Protein AF-K1TJY2-F1 (afdb_monomer)

Structure (mmCIF, N/CA/C/O backbone):
data_AF-K1TJY2-F1
#
_entry.id   AF-K1TJY2-F1
#
loop_
_atom_site.group_PDB
_atom_site.id
_atom_site.type_symbol
_atom_site.label_atom_id
_atom_site.label_alt_id
_atom_site.label_comp_id
_atom_site.label_asym_id
_atom_site.label_entity_id
_atom_site.label_seq_id
_atom_site.pdbx_PDB_ins_code
_atom_site.Cartn_x
_atom_site.Cartn_y
_atom_site.Cartn_z
_atom_site.occupancy
_atom_site.B_iso_or_equiv
_atom_site.auth_seq_id
_atom_site.auth_comp_id
_atom_site.auth_asym_id
_atom_site.auth_atom_id
_atom_site.pdbx_PDB_model_num
ATOM 1 N N . MET A 1 1 ? -16.588 10.273 -4.106 1.00 46.12 1 MET A N 1
ATOM 2 C CA . MET A 1 1 ? -17.445 9.317 -3.375 1.00 46.12 1 MET A CA 1
ATOM 3 C C . MET A 1 1 ? -17.605 9.684 -1.907 1.00 46.12 1 MET A C 1
ATOM 5 O O . MET A 1 1 ? -18.588 10.340 -1.618 1.00 46.12 1 MET A O 1
ATOM 9 N N . VAL A 1 2 ? -16.633 9.462 -1.010 1.00 46.34 2 VAL A N 1
ATOM 10 C CA . VAL A 1 2 ? -16.813 9.594 0.464 1.00 46.34 2 VAL A CA 1
ATOM 11 C C . VAL A 1 2 ? -17.496 10.886 0.957 1.00 46.34 2 VAL A C 1
ATOM 13 O O . VAL A 1 2 ? -18.387 10.832 1.800 1.00 46.34 2 VAL A O 1
ATOM 16 N N . ILE A 1 3 ? -17.117 12.062 0.442 1.00 52.44 3 ILE A N 1
ATOM 17 C CA . ILE A 1 3 ? -17.729 13.344 0.857 1.00 52.44 3 ILE A CA 1
ATOM 18 C C . ILE A 1 3 ? -19.176 13.467 0.353 1.00 52.44 3 ILE A C 1
ATOM 20 O O . ILE A 1 3 ? -20.025 14.042 1.029 1.00 52.44 3 ILE A O 1
ATOM 24 N N . GLN A 1 4 ? -19.452 12.926 -0.831 1.00 52.22 4 GLN A N 1
ATOM 25 C CA . GLN A 1 4 ? -20.763 12.963 -1.472 1.00 52.22 4 GLN A CA 1
ATOM 26 C C . GLN A 1 4 ? -21.716 11.965 -0.801 1.00 52.22 4 GLN A C 1
ATOM 28 O O . GLN A 1 4 ? -22.834 12.340 -0.462 1.00 52.22 4 GLN A O 1
ATOM 33 N N . ASP A 1 5 ? -21.221 10.771 -0.466 1.00 51.69 5 ASP A N 1
ATOM 34 C CA . ASP A 1 5 ? -21.964 9.746 0.277 1.00 51.69 5 ASP A CA 1
ATOM 35 C C . ASP A 1 5 ? -22.272 10.199 1.714 1.00 51.69 5 ASP A C 1
ATOM 37 O O . ASP A 1 5 ? -23.380 10.016 2.210 1.00 51.69 5 ASP A O 1
ATOM 41 N N . THR A 1 6 ? -21.333 10.892 2.374 1.00 52.03 6 THR A N 1
ATOM 42 C CA . THR A 1 6 ? -21.546 11.445 3.728 1.00 52.03 6 THR A CA 1
ATOM 43 C C . THR A 1 6 ? -22.517 12.636 3.726 1.00 52.03 6 THR A C 1
ATOM 45 O O . THR A 1 6 ? -23.253 12.827 4.696 1.00 52.03 6 THR A O 1
ATOM 48 N N . LYS A 1 7 ? -22.553 13.426 2.640 1.00 50.62 7 LYS A N 1
ATOM 49 C CA . LYS A 1 7 ? -23.551 14.492 2.434 1.00 50.62 7 LYS A CA 1
ATOM 50 C C . LYS A 1 7 ? -24.953 13.927 2.191 1.00 50.62 7 LYS A C 1
ATOM 52 O O . LYS A 1 7 ? -25.911 14.486 2.711 1.00 50.62 7 LYS A O 1
ATOM 57 N N . LEU A 1 8 ? -25.065 12.835 1.434 1.00 48.59 8 LEU A N 1
ATOM 58 C CA . LEU A 1 8 ? -26.337 12.161 1.149 1.00 48.59 8 LEU A CA 1
ATOM 59 C C . LEU A 1 8 ? -26.901 11.429 2.379 1.00 48.59 8 LEU A C 1
ATOM 61 O O . LEU A 1 8 ? -28.113 11.384 2.555 1.00 48.59 8 LEU A O 1
ATOM 65 N N . ALA A 1 9 ? -26.038 10.926 3.267 1.00 52.72 9 ALA A N 1
ATOM 66 C CA . ALA A 1 9 ? -26.426 10.195 4.476 1.00 52.72 9 ALA A CA 1
ATOM 67 C C . ALA A 1 9 ? -26.770 11.078 5.702 1.00 52.72 9 ALA A C 1
ATOM 69 O O . ALA A 1 9 ? -26.863 10.563 6.814 1.00 52.72 9 ALA A O 1
ATOM 70 N N . GLY A 1 10 ? -26.922 12.402 5.547 1.00 49.41 10 GLY A N 1
ATOM 71 C CA . GLY A 1 10 ? -27.258 13.299 6.667 1.00 49.41 10 GLY A CA 1
ATOM 72 C C . GLY A 1 10 ? -26.155 13.423 7.731 1.00 49.41 10 GLY A C 1
ATOM 73 O O . GLY A 1 10 ? -26.439 13.670 8.903 1.00 49.41 10 GLY A O 1
ATOM 74 N N . GLY A 1 11 ? -24.888 13.221 7.351 1.00 49.91 11 GLY A N 1
ATOM 75 C CA . GLY A 1 11 ? -23.760 13.218 8.279 1.00 49.91 11 GLY A CA 1
ATOM 76 C C . GLY A 1 11 ? -23.557 14.559 8.993 1.00 49.91 11 GLY A C 1
ATOM 77 O O . GLY A 1 11 ? -23.522 15.615 8.362 1.00 49.91 11 GLY A O 1
ATOM 78 N N . ASN A 1 12 ? -23.364 14.497 10.317 1.00 55.78 12 ASN A N 1
ATOM 79 C CA . ASN A 1 12 ? -23.078 15.633 11.198 1.00 55.78 12 ASN A CA 1
ATOM 80 C C . 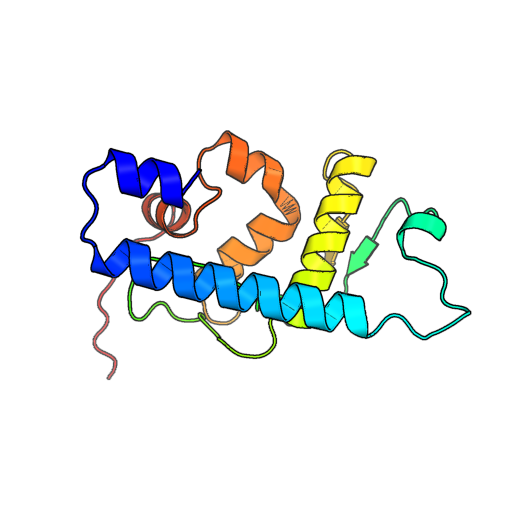ASN A 1 12 ? -22.066 16.613 10.567 1.00 55.78 12 ASN A C 1
ATOM 82 O O . ASN A 1 12 ? -20.976 16.211 10.147 1.00 55.78 12 ASN A O 1
ATOM 86 N N . SER A 1 13 ? -22.397 17.909 10.546 1.00 53.41 13 SER A N 1
ATOM 87 C CA . SER A 1 13 ? -21.614 18.984 9.899 1.00 53.41 13 SER A CA 1
ATOM 88 C C . SER A 1 13 ? -20.130 19.018 10.309 1.00 53.41 13 SER A C 1
ATOM 90 O O . SER A 1 13 ? -19.261 19.438 9.539 1.00 53.41 13 SER A O 1
ATOM 92 N N . PHE A 1 14 ? -19.824 18.515 11.506 1.00 53.19 14 PHE A N 1
ATOM 93 C CA . PHE A 1 14 ? -18.480 18.381 12.059 1.00 53.19 14 PHE A CA 1
ATOM 94 C C . PHE A 1 14 ? -17.591 17.376 11.298 1.00 53.19 14 PHE A C 1
ATOM 96 O O . PHE A 1 14 ? -16.404 17.630 11.072 1.00 53.19 14 PHE A O 1
ATOM 103 N N . THR A 1 15 ? -18.164 16.258 10.846 1.00 64.62 15 THR A N 1
ATOM 104 C CA . THR A 1 15 ? -17.448 15.216 10.093 1.00 64.62 15 THR A CA 1
ATOM 105 C C . THR A 1 15 ? -17.102 15.705 8.688 1.00 64.62 15 THR A C 1
ATOM 107 O O . THR A 1 15 ? -16.000 15.463 8.198 1.00 64.62 15 THR A O 1
ATOM 110 N N . ILE A 1 16 ? -18.000 16.483 8.073 1.00 68.62 16 ILE A N 1
ATOM 111 C CA . ILE A 1 16 ? -17.781 17.092 6.754 1.00 68.62 16 ILE A CA 1
ATOM 112 C C . ILE A 1 16 ? -16.656 18.133 6.826 1.00 68.62 16 ILE A C 1
ATOM 114 O O . ILE A 1 16 ? -15.727 18.074 6.023 1.00 68.62 16 ILE A O 1
ATOM 118 N N . LYS A 1 17 ? -16.666 19.020 7.832 1.00 70.75 17 LYS A N 1
ATOM 119 C CA . LYS A 1 17 ? -15.584 20.002 8.038 1.00 70.75 17 LYS A CA 1
ATOM 120 C C . LYS A 1 17 ? -14.217 19.345 8.244 1.00 70.75 17 LYS A C 1
ATOM 122 O O . LYS A 1 17 ? -13.220 19.830 7.710 1.00 70.75 17 LYS A O 1
ATOM 127 N N . SER A 1 18 ? -14.156 18.248 9.000 1.00 66.50 18 SER A N 1
ATOM 128 C CA . SER A 1 18 ? -12.904 17.507 9.209 1.00 66.50 18 SER A CA 1
ATOM 129 C C . SER A 1 18 ? -12.391 16.872 7.913 1.00 66.50 18 SER A C 1
ATOM 131 O O . SER A 1 18 ? -11.210 17.004 7.599 1.00 66.50 18 SER A O 1
ATOM 133 N N . LEU A 1 19 ? -13.273 16.259 7.116 1.00 69.44 19 LEU A N 1
ATOM 134 C CA . LEU A 1 19 ? -12.916 15.698 5.808 1.00 69.44 19 LEU A CA 1
ATOM 135 C C . LEU A 1 19 ? -12.445 16.775 4.822 1.00 69.44 19 LEU A C 1
ATOM 137 O O . LEU A 1 19 ? -11.451 16.577 4.126 1.00 69.44 19 LEU A O 1
ATOM 141 N N . GLU A 1 20 ? -13.110 17.931 4.785 1.00 75.56 20 GLU A N 1
ATOM 142 C CA . GLU A 1 20 ? -12.698 19.065 3.950 1.00 75.56 20 GLU A CA 1
ATOM 143 C C . GLU A 1 20 ? -11.336 19.628 4.369 1.00 75.56 20 GLU A C 1
ATOM 145 O O . GLU A 1 20 ? -10.519 19.971 3.511 1.00 75.56 20 GLU A O 1
ATOM 150 N N . ARG A 1 21 ? -11.048 19.682 5.676 1.00 78.19 21 ARG A N 1
ATOM 151 C CA . ARG A 1 21 ? -9.728 20.076 6.186 1.00 78.19 21 ARG A CA 1
ATOM 152 C C . ARG A 1 21 ? -8.645 19.094 5.743 1.00 78.19 21 ARG A C 1
ATOM 154 O O . ARG A 1 21 ? -7.593 19.533 5.281 1.00 78.19 21 ARG A O 1
ATOM 161 N N . THR A 1 22 ? -8.907 17.790 5.833 1.00 69.12 22 THR A N 1
ATOM 162 C CA . THR A 1 22 ? -7.985 16.752 5.350 1.00 69.12 22 THR A CA 1
ATOM 163 C C . THR A 1 22 ? -7.766 16.868 3.844 1.00 69.12 22 THR A C 1
ATOM 165 O O . THR A 1 22 ? -6.620 16.861 3.402 1.00 69.12 22 THR A O 1
ATOM 168 N N . LYS A 1 23 ? -8.835 17.071 3.060 1.00 75.69 23 LYS A N 1
ATOM 169 C CA . LYS A 1 23 ? -8.749 17.299 1.610 1.00 75.69 23 LYS A CA 1
ATOM 170 C C . LYS A 1 23 ? -7.844 18.491 1.284 1.00 75.69 23 LYS A C 1
ATOM 172 O O . LYS A 1 23 ? -6.896 18.330 0.525 1.00 75.69 23 LYS A O 1
ATOM 177 N N . LYS A 1 24 ? -8.070 19.651 1.913 1.00 80.19 24 LYS A N 1
ATOM 178 C CA . LYS A 1 24 ? -7.223 20.843 1.720 1.00 80.19 24 LYS A CA 1
ATOM 179 C C . LYS A 1 24 ? -5.763 20.596 2.111 1.00 80.19 24 LYS A C 1
ATOM 181 O O . LYS A 1 24 ? -4.860 21.088 1.443 1.00 80.19 24 LYS A O 1
ATOM 186 N N . GLY A 1 25 ? -5.518 19.831 3.176 1.00 78.44 25 GLY A N 1
ATOM 187 C CA . GLY A 1 25 ? -4.165 19.442 3.583 1.00 78.44 25 GLY A CA 1
ATOM 188 C C . GLY A 1 25 ? -3.461 18.556 2.550 1.00 78.44 25 GLY A C 1
ATOM 189 O O . GLY A 1 25 ? -2.281 18.764 2.266 1.00 78.44 25 GLY A O 1
ATOM 190 N N . LEU A 1 26 ? -4.187 17.605 1.955 1.00 73.81 26 LEU A N 1
ATOM 191 C CA . LEU A 1 26 ? -3.684 16.750 0.877 1.00 73.81 26 LEU A CA 1
ATOM 192 C C . LEU A 1 26 ? -3.406 17.555 -0.400 1.00 73.81 26 LEU A C 1
ATOM 194 O O . LEU A 1 26 ? -2.339 17.402 -0.984 1.00 73.81 26 LEU A O 1
ATOM 198 N N . GLU A 1 27 ? -4.303 18.467 -0.783 1.00 78.06 27 GLU A N 1
ATOM 199 C CA . GLU A 1 27 ? -4.111 19.372 -1.927 1.00 78.06 27 GLU A CA 1
ATOM 200 C C . GLU A 1 27 ? -2.893 20.289 -1.736 1.00 78.06 27 GLU A C 1
ATOM 202 O O . GLU A 1 27 ? -2.095 20.472 -2.654 1.00 78.06 27 GLU A O 1
ATOM 207 N N . ALA A 1 28 ? -2.696 20.830 -0.530 1.00 81.44 28 ALA A N 1
ATOM 208 C CA . ALA A 1 28 ? -1.526 21.647 -0.217 1.00 81.44 28 ALA A CA 1
ATOM 209 C C . ALA A 1 28 ? -0.217 20.842 -0.295 1.00 81.44 28 ALA A C 1
ATOM 211 O O . ALA A 1 28 ? 0.784 21.342 -0.813 1.00 81.44 28 ALA A O 1
ATOM 212 N N . ARG A 1 29 ? -0.220 19.586 0.180 1.00 74.62 29 ARG A N 1
ATOM 213 C CA . ARG A 1 29 ? 0.920 18.669 0.019 1.00 74.62 29 ARG A CA 1
ATOM 214 C C . ARG A 1 29 ? 1.198 18.379 -1.453 1.00 74.62 29 ARG A C 1
ATOM 216 O O . ARG A 1 29 ? 2.351 18.489 -1.860 1.00 74.62 29 ARG A O 1
ATOM 223 N N . LEU A 1 30 ? 0.164 18.082 -2.240 1.00 74.56 30 LEU A N 1
ATOM 224 C CA . LEU A 1 30 ? 0.280 17.841 -3.680 1.00 74.56 30 LEU A CA 1
ATOM 225 C C . LEU A 1 30 ? 0.915 19.040 -4.393 1.00 74.56 30 LEU A C 1
ATOM 227 O O . LEU A 1 30 ? 1.887 18.881 -5.124 1.00 74.56 30 LEU A O 1
ATOM 231 N N . LYS A 1 31 ? 0.438 20.254 -4.101 1.00 78.12 31 LYS A N 1
ATOM 232 C CA . LYS A 1 31 ? 0.982 21.485 -4.684 1.00 78.12 31 LYS A CA 1
ATOM 233 C C . LYS A 1 31 ? 2.451 21.713 -4.308 1.00 78.12 31 LYS A C 1
ATOM 235 O O . LYS A 1 31 ? 3.223 22.194 -5.128 1.00 78.12 31 LYS A O 1
ATOM 240 N N . LYS A 1 32 ? 2.858 21.359 -3.084 1.00 78.25 32 LYS A N 1
ATOM 241 C CA . LYS A 1 32 ? 4.260 21.449 -2.635 1.00 78.25 32 LYS A CA 1
ATOM 242 C C . LYS A 1 32 ? 5.166 20.439 -3.352 1.00 78.25 32 LYS A C 1
ATOM 244 O O . LYS A 1 32 ? 6.288 20.782 -3.712 1.00 78.25 32 LYS A O 1
ATOM 249 N N . LEU A 1 33 ? 4.674 19.218 -3.562 1.00 68.56 33 LEU A N 1
ATOM 250 C CA . LEU A 1 33 ? 5.355 18.181 -4.344 1.00 68.56 33 LEU A CA 1
ATOM 251 C C . LEU A 1 33 ? 5.557 18.639 -5.796 1.00 68.56 33 LEU A C 1
ATOM 253 O O . LEU A 1 33 ? 6.686 18.629 -6.271 1.00 68.56 33 LEU A O 1
ATOM 257 N N . GLN A 1 34 ? 4.504 19.152 -6.440 1.00 68.69 34 GLN A N 1
ATOM 258 C CA . GLN A 1 34 ? 4.562 19.704 -7.803 1.00 68.69 34 GLN A CA 1
ATOM 259 C C . GLN A 1 34 ? 5.446 20.953 -7.926 1.00 68.69 34 GLN A C 1
ATOM 261 O O . GLN A 1 34 ? 6.022 21.204 -8.972 1.00 68.69 34 GLN A O 1
ATOM 266 N N . ALA A 1 35 ? 5.567 21.765 -6.875 1.00 67.50 35 ALA A N 1
ATOM 267 C CA . ALA A 1 35 ? 6.414 22.959 -6.904 1.00 67.50 35 ALA A CA 1
ATOM 268 C C . ALA A 1 35 ? 7.916 22.646 -6.766 1.00 67.50 35 ALA A C 1
ATOM 270 O O . ALA A 1 35 ? 8.740 23.535 -6.963 1.00 67.50 35 ALA A O 1
ATOM 271 N N . SER A 1 36 ? 8.281 21.410 -6.410 1.00 61.59 36 SER A N 1
ATOM 272 C CA . SER A 1 36 ? 9.680 20.993 -6.219 1.00 61.59 36 SER A CA 1
ATOM 273 C C . SER A 1 36 ? 10.357 20.544 -7.528 1.00 61.59 36 SER A C 1
ATOM 275 O O . SER A 1 36 ? 11.476 20.036 -7.499 1.00 61.59 36 SER A O 1
ATOM 277 N N . ASP A 1 37 ? 9.691 20.755 -8.667 1.00 55.09 37 ASP A N 1
ATOM 278 C CA . ASP A 1 37 ? 10.003 20.229 -10.004 1.00 55.09 37 ASP A CA 1
ATOM 279 C C . ASP A 1 37 ? 11.107 21.019 -10.740 1.00 55.09 37 ASP A C 1
ATOM 281 O O . ASP A 1 37 ? 10.990 21.391 -11.904 1.00 55.09 37 ASP A O 1
ATOM 285 N N . ARG A 1 38 ? 12.212 21.317 -10.047 1.00 53.19 38 ARG A N 1
ATOM 286 C CA . ARG A 1 38 ? 13.457 21.784 -10.681 1.00 53.19 38 ARG A CA 1
ATOM 287 C C . ARG A 1 38 ? 14.590 20.813 -10.382 1.00 53.19 38 ARG A C 1
ATOM 289 O O . ARG A 1 38 ? 15.413 21.058 -9.500 1.00 53.19 38 ARG A O 1
ATOM 296 N N . LYS A 1 39 ? 14.626 19.707 -11.125 1.00 58.59 39 LYS A N 1
ATOM 297 C CA . LYS A 1 39 ? 15.836 18.907 -11.353 1.00 58.59 39 LYS A CA 1
ATOM 298 C C . LYS A 1 39 ? 15.841 18.477 -12.819 1.00 58.59 39 LYS A C 1
ATOM 300 O O . LYS A 1 39 ? 15.207 17.491 -13.165 1.00 58.59 39 LYS A O 1
ATOM 305 N N . ASP A 1 40 ? 16.530 19.252 -13.651 1.00 50.78 40 ASP A N 1
ATOM 306 C CA . ASP A 1 40 ? 16.485 19.213 -15.123 1.00 50.78 40 ASP A CA 1
ATOM 307 C C . ASP A 1 40 ? 17.060 17.941 -15.789 1.00 50.78 40 ASP A C 1
ATOM 309 O O . ASP A 1 40 ? 17.314 17.964 -16.985 1.00 50.78 40 ASP A O 1
ATOM 313 N N . ASP A 1 41 ? 17.268 16.825 -15.076 1.00 59.88 41 ASP A N 1
ATOM 314 C CA . ASP A 1 41 ? 17.823 15.610 -15.704 1.00 59.88 41 ASP A CA 1
ATOM 315 C C . ASP A 1 41 ? 17.590 14.326 -14.877 1.00 59.88 41 ASP A C 1
ATOM 317 O O . ASP A 1 41 ? 18.519 13.612 -14.495 1.00 59.88 41 ASP A O 1
ATOM 321 N N . VAL A 1 42 ? 16.336 14.039 -14.505 1.00 67.75 42 VAL A N 1
ATOM 322 C CA . VAL A 1 42 ? 15.996 12.809 -13.762 1.00 67.75 42 VAL A CA 1
ATOM 323 C C . VAL A 1 42 ? 15.066 11.935 -14.595 1.00 67.75 42 VAL A C 1
ATOM 325 O O . VAL A 1 42 ? 13.990 12.369 -14.992 1.00 67.75 42 VAL A O 1
ATOM 328 N N . ILE A 1 43 ? 15.478 10.689 -14.837 1.00 76.75 43 ILE A N 1
ATOM 329 C CA . ILE A 1 43 ? 14.655 9.674 -15.506 1.00 76.75 43 ILE A CA 1
ATOM 330 C C . ILE A 1 43 ? 13.473 9.321 -14.594 1.00 76.75 43 ILE A C 1
ATOM 332 O O . ILE A 1 43 ? 13.665 8.961 -13.428 1.00 76.75 43 ILE A O 1
ATOM 336 N N . TYR A 1 44 ? 12.251 9.411 -15.121 1.00 80.50 44 TYR A N 1
ATOM 337 C CA . TYR A 1 44 ? 11.045 9.024 -14.391 1.00 80.50 44 TYR A CA 1
ATOM 338 C C . TYR A 1 44 ? 10.909 7.502 -14.318 1.00 80.50 44 TYR A C 1
ATOM 340 O O . TYR A 1 44 ? 11.356 6.775 -15.202 1.00 80.50 44 TYR A O 1
ATOM 348 N N . PHE A 1 45 ? 10.235 7.008 -13.277 1.00 81.12 45 PHE A N 1
ATOM 349 C CA . PHE A 1 45 ? 10.060 5.569 -13.056 1.00 81.12 45 PHE A CA 1
ATOM 350 C C . PHE A 1 45 ? 9.432 4.852 -14.266 1.00 81.12 45 PHE A C 1
ATOM 352 O O . PHE A 1 45 ? 9.874 3.774 -14.649 1.00 81.12 45 PHE A O 1
ATOM 359 N N . GLU A 1 46 ? 8.462 5.491 -14.919 1.00 81.25 46 GLU A N 1
ATOM 360 C CA . GLU A 1 46 ? 7.764 4.964 -16.099 1.00 81.25 46 GLU A CA 1
ATOM 361 C C . GLU A 1 46 ? 8.691 4.814 -17.317 1.00 81.25 46 GLU A C 1
ATOM 363 O O . GLU A 1 46 ? 8.523 3.904 -18.126 1.00 81.25 46 GLU A O 1
ATOM 368 N N . GLN A 1 47 ? 9.712 5.669 -17.426 1.00 82.25 47 GLN A N 1
ATOM 369 C CA . GLN A 1 47 ? 10.671 5.665 -18.533 1.00 82.25 47 GLN A CA 1
ATOM 370 C C . GLN A 1 47 ? 11.713 4.546 -18.413 1.00 82.25 47 GLN A C 1
ATOM 372 O O . GLN A 1 47 ? 12.376 4.229 -19.397 1.00 82.25 47 GLN A O 1
ATOM 377 N N . LEU A 1 48 ? 11.860 3.935 -17.232 1.00 84.69 48 LEU A N 1
ATOM 378 C CA . LEU A 1 48 ? 12.799 2.830 -17.020 1.00 84.69 48 LEU A CA 1
ATOM 379 C C . LEU A 1 48 ? 12.346 1.528 -17.698 1.00 84.69 48 LEU A C 1
ATOM 381 O O . LEU A 1 48 ? 13.170 0.638 -17.892 1.00 84.69 48 LEU A O 1
ATOM 385 N N . GLY A 1 49 ? 11.057 1.393 -18.036 1.00 83.25 49 GLY A N 1
ATOM 386 C CA . GLY A 1 49 ? 10.521 0.182 -18.669 1.00 83.25 49 GLY A CA 1
ATOM 387 C C . GLY A 1 49 ? 10.559 -1.060 -17.771 1.00 83.25 49 GLY A C 1
ATOM 388 O O . GLY A 1 49 ? 10.643 -2.177 -18.275 1.00 83.25 49 GLY A O 1
ATOM 389 N N . VAL A 1 50 ? 10.534 -0.874 -16.448 1.00 86.56 50 VAL A N 1
ATOM 390 C CA . VAL A 1 50 ? 10.555 -1.972 -15.472 1.00 86.56 50 VAL A CA 1
ATOM 391 C C . VAL A 1 50 ? 9.218 -2.711 -15.487 1.00 86.56 50 VAL A C 1
ATOM 393 O O . VAL A 1 50 ? 8.165 -2.098 -15.341 1.00 86.56 50 VAL A O 1
ATOM 396 N N . ASP A 1 51 ? 9.270 -4.036 -15.612 1.00 86.81 51 ASP A N 1
ATOM 397 C CA . ASP A 1 51 ? 8.112 -4.935 -15.579 1.00 86.81 51 ASP A CA 1
ATOM 398 C C . ASP A 1 51 ? 7.967 -5.671 -14.235 1.00 86.81 51 ASP A C 1
ATOM 400 O O . ASP A 1 51 ? 6.899 -6.206 -13.938 1.00 86.81 51 ASP A O 1
ATOM 404 N N . ARG A 1 52 ? 9.012 -5.681 -13.394 1.00 90.31 52 ARG A N 1
ATOM 405 C CA . ARG A 1 52 ? 8.988 -6.284 -12.054 1.00 90.31 52 ARG A CA 1
ATOM 406 C C . ARG A 1 52 ? 9.781 -5.506 -11.015 1.00 90.31 52 ARG A C 1
ATOM 408 O O . ARG A 1 52 ? 10.896 -5.058 -11.256 1.00 90.31 52 ARG A O 1
ATOM 415 N N . MET A 1 53 ? 9.230 -5.446 -9.810 1.00 92.75 53 MET A N 1
ATOM 416 C CA . MET A 1 53 ? 9.819 -4.822 -8.637 1.00 92.75 53 MET A CA 1
ATOM 417 C C . MET A 1 53 ? 9.963 -5.841 -7.508 1.00 92.75 53 MET A C 1
ATOM 419 O O . MET A 1 53 ? 8.982 -6.432 -7.060 1.00 92.75 53 MET A O 1
ATOM 423 N N . PHE A 1 54 ? 11.190 -6.000 -7.017 1.00 93.44 54 PHE A N 1
ATOM 424 C CA . PHE A 1 54 ? 11.495 -6.756 -5.805 1.00 93.44 54 PHE A CA 1
ATOM 425 C C . PHE A 1 54 ? 11.880 -5.764 -4.711 1.00 93.44 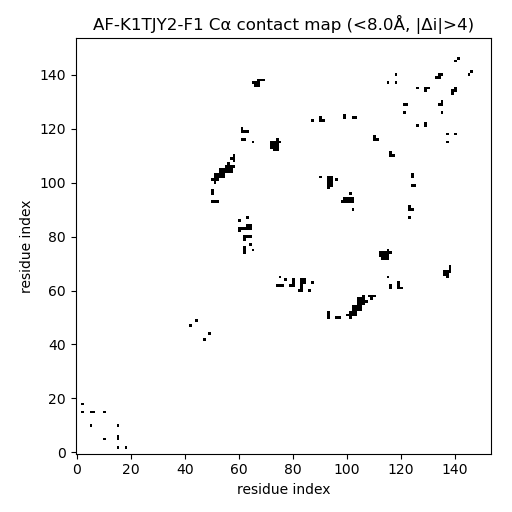54 PHE A C 1
ATOM 427 O O . PHE A 1 54 ? 12.856 -5.029 -4.857 1.00 93.44 54 PHE A O 1
ATOM 434 N N . VAL A 1 55 ? 11.089 -5.711 -3.642 1.00 91.81 55 VAL A N 1
ATOM 435 C CA . VAL A 1 55 ? 11.292 -4.794 -2.517 1.00 91.81 55 VAL A CA 1
ATOM 436 C C . VAL A 1 55 ? 11.777 -5.598 -1.324 1.00 91.81 55 VAL A C 1
ATOM 438 O O . VAL A 1 55 ? 10.995 -6.318 -0.707 1.00 91.81 55 VAL A O 1
ATOM 441 N N . ASP A 1 56 ? 13.062 -5.470 -1.016 1.00 93.75 56 ASP A N 1
ATOM 442 C CA . ASP A 1 56 ? 13.651 -6.012 0.207 1.00 93.75 56 ASP A CA 1
ATOM 443 C C . ASP A 1 56 ? 13.412 -5.078 1.403 1.00 93.75 56 ASP A C 1
ATOM 445 O O . ASP A 1 56 ? 13.188 -3.876 1.223 1.00 93.75 56 ASP A O 1
ATOM 449 N N . GLU A 1 57 ? 13.413 -5.641 2.612 1.00 91.12 57 GLU A N 1
ATOM 450 C CA . GLU A 1 57 ? 13.060 -4.964 3.871 1.00 91.12 57 GLU A CA 1
ATOM 451 C C . GLU A 1 57 ? 11.785 -4.110 3.735 1.00 91.12 57 GLU A C 1
ATOM 453 O O . GLU A 1 57 ? 11.711 -2.932 4.115 1.00 91.12 57 GLU A O 1
ATOM 458 N N . SER A 1 58 ? 10.765 -4.715 3.113 1.00 89.56 58 SER A N 1
ATOM 459 C CA . SER A 1 58 ? 9.479 -4.077 2.797 1.00 89.56 58 SER A CA 1
ATOM 460 C C . SER A 1 58 ? 8.714 -3.586 4.033 1.00 89.56 58 SER A C 1
ATOM 462 O O . SER A 1 58 ? 7.845 -2.713 3.929 1.00 89.56 58 SER A O 1
ATOM 464 N N . ASP A 1 59 ? 9.086 -4.061 5.221 1.00 86.81 59 ASP A N 1
ATOM 465 C CA . ASP A 1 59 ? 8.602 -3.569 6.503 1.00 86.81 59 ASP A CA 1
ATOM 466 C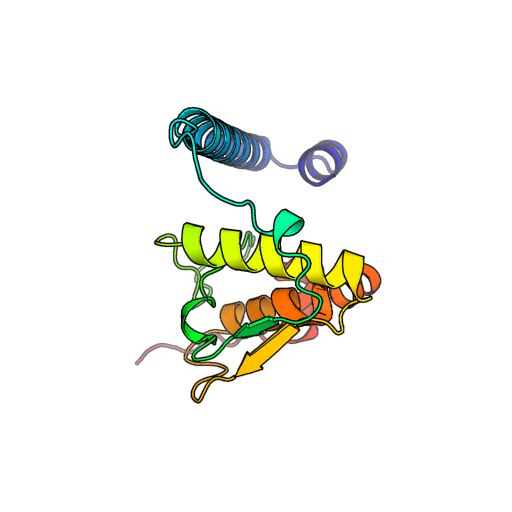 C . ASP A 1 59 ? 8.859 -2.065 6.705 1.00 86.81 59 ASP A C 1
ATOM 468 O O . ASP A 1 59 ? 8.047 -1.376 7.333 1.00 86.81 59 ASP A O 1
ATOM 472 N N . ASN A 1 60 ? 9.887 -1.510 6.056 1.00 87.38 60 ASN A N 1
ATOM 473 C CA . ASN A 1 60 ? 10.173 -0.076 6.053 1.00 87.38 60 ASN A CA 1
ATOM 474 C C . ASN A 1 60 ? 9.081 0.796 5.402 1.00 87.38 60 ASN A C 1
ATOM 476 O O . ASN A 1 60 ? 9.073 2.015 5.625 1.00 87.38 60 ASN A O 1
ATOM 480 N N . TYR A 1 61 ? 8.168 0.203 4.622 1.00 87.69 61 TYR A N 1
ATOM 481 C CA . TYR A 1 61 ? 7.098 0.890 3.883 1.00 87.69 61 TYR A CA 1
ATOM 482 C C . TYR A 1 61 ? 5.692 0.623 4.444 1.00 87.69 61 TYR A C 1
ATOM 484 O O . TYR A 1 61 ? 4.692 1.013 3.834 1.00 87.69 61 TYR A O 1
ATOM 492 N N . LYS A 1 62 ? 5.579 -0.001 5.623 1.00 83.19 62 LYS A N 1
ATOM 493 C CA . LYS A 1 62 ? 4.280 -0.351 6.232 1.00 83.19 62 LYS A CA 1
ATOM 494 C C . LYS A 1 62 ? 3.519 0.841 6.827 1.00 83.19 62 LYS A C 1
ATOM 496 O O . LYS A 1 62 ? 2.355 0.714 7.189 1.00 83.19 62 LYS A O 1
ATOM 501 N N . ASN A 1 63 ? 4.144 2.015 6.897 1.00 81.44 63 ASN A N 1
ATOM 502 C CA . ASN A 1 63 ? 3.530 3.235 7.418 1.00 81.44 63 ASN A CA 1
ATOM 503 C C . ASN A 1 63 ? 2.863 4.043 6.293 1.00 81.44 63 ASN A C 1
ATOM 505 O O . ASN A 1 63 ? 3.351 5.101 5.883 1.00 81.44 63 ASN A O 1
ATOM 509 N N . LEU A 1 64 ? 1.795 3.488 5.720 1.00 82.69 64 LEU A N 1
ATOM 510 C CA . LEU A 1 64 ? 0.998 4.133 4.680 1.00 82.69 64 LEU A CA 1
ATOM 511 C C . LEU A 1 64 ? -0.160 4.909 5.308 1.00 82.69 64 LEU A C 1
ATOM 513 O O . LEU A 1 64 ? -0.796 4.443 6.251 1.00 82.69 64 LEU A O 1
ATOM 517 N N . PHE A 1 65 ? -0.477 6.081 4.751 1.00 79.88 65 PHE A N 1
ATOM 518 C CA . PHE A 1 65 ? -1.609 6.859 5.241 1.00 79.88 65 PHE A CA 1
ATOM 519 C C . PHE A 1 65 ? -2.910 6.050 5.159 1.00 79.88 65 PHE A C 1
ATOM 521 O O . PHE A 1 65 ? -3.283 5.500 4.111 1.00 79.88 65 PHE A O 1
ATOM 528 N N . LEU A 1 66 ? -3.614 6.029 6.286 1.00 77.62 66 LEU A N 1
ATOM 529 C CA . LEU A 1 66 ? -4.834 5.278 6.484 1.00 77.62 66 LEU A CA 1
ATOM 530 C C . LEU A 1 66 ? -5.848 6.156 7.209 1.00 77.62 66 LEU A C 1
ATOM 532 O O . LEU A 1 66 ? -5.543 6.792 8.215 1.00 77.62 66 LEU A O 1
ATOM 536 N N . TYR A 1 67 ? -7.064 6.192 6.675 1.00 74.69 67 TYR A N 1
ATOM 537 C CA . TYR A 1 67 ? -8.192 6.863 7.303 1.00 74.69 67 TYR A CA 1
ATOM 538 C C . TYR A 1 67 ? -9.106 5.817 7.943 1.00 74.69 67 TYR A C 1
ATOM 540 O O . TYR A 1 67 ? -9.509 4.863 7.277 1.00 74.69 67 TYR A O 1
ATOM 548 N N . THR A 1 68 ? -9.439 6.014 9.216 1.00 75.12 68 THR A N 1
ATOM 549 C CA . THR A 1 68 ? -10.334 5.152 9.997 1.00 75.12 68 THR A CA 1
ATOM 550 C C . THR A 1 68 ? -11.184 6.000 10.936 1.00 75.12 68 THR A C 1
ATOM 552 O O . THR A 1 68 ? -10.748 7.057 11.402 1.00 75.12 68 THR A O 1
ATOM 555 N N . LYS A 1 69 ? -12.418 5.557 11.194 1.00 72.62 69 LYS A N 1
ATOM 556 C CA . LYS A 1 69 ? -13.283 6.133 12.234 1.00 72.62 69 LYS A CA 1
ATOM 557 C C . LYS A 1 69 ? -13.004 5.543 13.621 1.00 72.62 69 LYS A C 1
ATOM 559 O O . LYS A 1 69 ? -13.457 6.117 14.613 1.00 72.62 69 LYS A O 1
ATOM 564 N N . MET A 1 70 ? -12.293 4.418 13.695 1.00 72.94 70 MET A N 1
ATOM 565 C CA . MET A 1 70 ? -11.917 3.768 14.948 1.00 72.94 70 MET A CA 1
ATOM 566 C C . MET A 1 70 ? -10.888 4.629 15.698 1.00 72.94 70 MET A C 1
ATOM 568 O O . MET A 1 70 ? -9.989 5.219 15.099 1.00 72.94 70 MET A O 1
ATOM 572 N N . ARG A 1 71 ? -11.034 4.731 17.023 1.00 63.34 71 ARG A N 1
ATOM 573 C CA . ARG A 1 71 ? -10.092 5.448 17.900 1.00 63.34 71 ARG A CA 1
ATOM 574 C C . ARG A 1 71 ? -9.133 4.448 18.545 1.00 63.34 71 ARG A C 1
ATOM 576 O O . ARG A 1 71 ? -9.533 3.321 18.801 1.00 63.34 71 ARG A O 1
ATOM 583 N N . ASN A 1 72 ? -7.905 4.881 18.837 1.00 64.06 72 ASN A N 1
ATOM 584 C CA . ASN A 1 72 ? -6.869 4.083 19.514 1.00 64.06 72 ASN A CA 1
ATOM 585 C C . ASN A 1 72 ? -6.449 2.797 18.777 1.00 64.06 72 ASN A C 1
ATOM 587 O O . ASN A 1 72 ? -6.067 1.818 19.408 1.00 64.06 72 ASN A O 1
ATOM 591 N N . VAL A 1 73 ? -6.499 2.785 17.442 1.00 64.06 73 VAL A N 1
ATOM 592 C CA . VAL A 1 73 ? -5.955 1.658 16.674 1.00 64.06 73 VAL A CA 1
ATOM 593 C C . VAL A 1 73 ? -4.429 1.746 16.688 1.00 64.06 73 VAL A C 1
ATOM 595 O O . VAL A 1 73 ? -3.858 2.738 16.223 1.00 64.06 73 VAL A O 1
ATOM 598 N N . ALA A 1 74 ? -3.773 0.715 17.222 1.00 64.44 74 ALA A N 1
ATOM 599 C CA . ALA A 1 74 ? -2.321 0.584 17.176 1.00 64.44 74 ALA A CA 1
ATOM 600 C C . ALA A 1 74 ? -1.821 0.679 15.724 1.00 64.44 74 ALA A C 1
ATOM 602 O O . ALA A 1 74 ? -2.468 0.175 14.808 1.00 64.44 74 ALA A O 1
ATOM 603 N N . GLY A 1 75 ? -0.682 1.341 15.506 1.00 63.59 75 GLY A N 1
ATOM 604 C CA . GLY A 1 75 ? -0.066 1.466 14.179 1.00 63.59 75 GLY A CA 1
ATOM 605 C C . GLY A 1 75 ? -0.603 2.587 13.284 1.00 63.59 75 GLY A C 1
ATOM 606 O O . GLY A 1 75 ? -0.187 2.692 12.131 1.00 63.59 75 GLY A O 1
ATOM 607 N N . LEU A 1 76 ? -1.482 3.464 13.784 1.00 64.50 76 LEU A N 1
ATOM 608 C CA . LEU A 1 76 ? -1.780 4.746 13.136 1.00 64.50 76 LEU A CA 1
ATOM 609 C C . LEU A 1 76 ? -0.663 5.756 13.431 1.00 64.50 76 LEU A C 1
ATOM 611 O O . LEU A 1 76 ? -0.782 6.596 14.322 1.00 64.50 76 LEU A O 1
ATOM 615 N N . SER A 1 77 ? 0.438 5.680 12.688 1.00 57.28 77 SER A N 1
ATOM 616 C CA . SER A 1 77 ? 1.465 6.724 12.728 1.00 57.28 77 SER A CA 1
ATOM 617 C C . SER A 1 77 ? 1.093 7.884 11.799 1.00 57.28 77 SER A C 1
ATOM 619 O O . SER A 1 77 ? 0.646 7.696 10.669 1.00 57.28 77 SER A O 1
ATOM 621 N N . THR A 1 78 ? 1.283 9.117 12.269 1.00 53.53 78 THR A N 1
ATOM 622 C CA . THR A 1 78 ? 1.093 10.341 11.468 1.00 53.53 78 THR A CA 1
ATOM 623 C C . THR A 1 78 ? 2.354 10.777 10.724 1.00 53.53 78 THR A C 1
ATOM 625 O O . THR A 1 78 ? 2.315 11.742 9.954 1.00 53.53 78 THR A O 1
ATOM 628 N N . THR A 1 79 ? 3.479 10.107 10.969 1.00 52.44 79 THR A N 1
ATOM 629 C CA . THR A 1 79 ? 4.805 10.612 10.617 1.00 52.44 79 THR A CA 1
ATOM 630 C C . THR A 1 79 ? 5.462 9.667 9.623 1.00 52.44 79 THR A C 1
ATOM 632 O O . THR A 1 79 ? 5.554 8.476 9.880 1.00 52.44 79 THR A O 1
ATOM 635 N N . ASP A 1 80 ? 5.919 10.225 8.501 1.00 55.12 80 ASP A N 1
ATOM 636 C CA . ASP A 1 80 ? 6.680 9.561 7.430 1.00 55.12 80 ASP A CA 1
ATOM 637 C C . ASP A 1 80 ? 5.904 8.743 6.373 1.00 55.12 8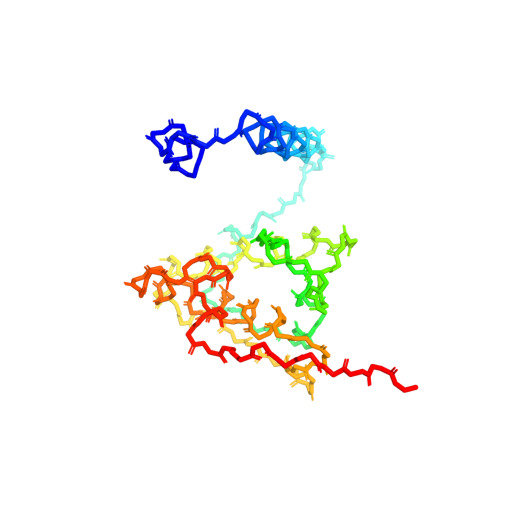0 ASP A C 1
ATOM 639 O O . ASP A 1 80 ? 6.394 7.781 5.785 1.00 55.12 80 ASP A O 1
ATOM 643 N N . ALA A 1 81 ? 4.695 9.205 6.039 1.00 66.12 81 ALA A N 1
ATOM 644 C CA . ALA A 1 81 ? 3.864 8.630 4.976 1.00 66.12 81 ALA A CA 1
ATOM 645 C C . ALA A 1 81 ? 4.402 8.848 3.549 1.00 66.12 81 ALA A C 1
ATOM 647 O O . ALA A 1 81 ? 3.861 8.261 2.616 1.00 66.12 81 ALA A O 1
ATOM 648 N N . GLN A 1 82 ? 5.403 9.709 3.329 1.00 77.62 82 GLN A N 1
ATOM 649 C CA . GLN A 1 82 ? 5.794 10.100 1.970 1.00 77.62 82 GLN A CA 1
ATOM 650 C C . GLN A 1 82 ? 6.496 8.961 1.221 1.00 77.62 82 GLN A C 1
ATOM 652 O O . GLN A 1 82 ? 6.097 8.664 0.098 1.00 77.62 82 GLN A O 1
ATOM 657 N N . LYS A 1 83 ? 7.447 8.263 1.862 1.00 86.19 83 LYS A N 1
ATOM 658 C CA . LYS A 1 83 ? 8.113 7.083 1.279 1.00 86.19 83 LYS A CA 1
ATOM 659 C C . LYS A 1 83 ? 7.130 5.950 0.973 1.00 86.19 83 LYS A C 1
ATOM 661 O O . LYS A 1 83 ? 7.159 5.376 -0.108 1.00 86.19 83 LYS A O 1
ATOM 666 N N . SER A 1 84 ? 6.209 5.676 1.894 1.00 87.44 84 SER A N 1
ATOM 667 C CA . SER A 1 84 ? 5.190 4.638 1.738 1.00 87.44 84 SER A CA 1
ATOM 668 C C . SER A 1 84 ? 4.173 5.021 0.661 1.00 87.44 84 SER A C 1
ATOM 670 O O . SER A 1 84 ? 3.750 4.183 -0.122 1.00 87.44 84 SER A O 1
ATOM 672 N N . SER A 1 85 ? 3.799 6.302 0.569 1.00 86.00 85 SER A N 1
ATOM 673 C CA . SER A 1 85 ? 2.888 6.784 -0.480 1.00 86.00 85 SER A CA 1
ATOM 674 C C .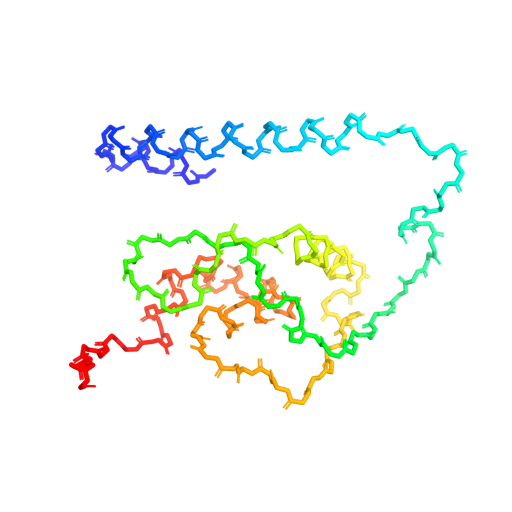 SER A 1 85 ? 3.526 6.714 -1.869 1.00 86.00 85 SER A C 1
ATOM 676 O O . SER A 1 85 ? 2.843 6.362 -2.829 1.00 86.00 85 SER A O 1
ATOM 678 N N . ASP A 1 86 ? 4.823 7.014 -1.978 1.00 88.69 86 ASP A N 1
ATOM 679 C CA . ASP A 1 86 ? 5.591 6.850 -3.218 1.00 88.69 86 ASP A CA 1
ATOM 680 C C . ASP A 1 86 ? 5.668 5.372 -3.626 1.00 88.69 86 ASP A C 1
ATOM 682 O O . ASP A 1 86 ? 5.293 5.019 -4.744 1.00 88.69 86 ASP A O 1
ATOM 686 N N . MET A 1 87 ? 6.031 4.487 -2.689 1.00 91.19 87 MET A N 1
ATOM 687 C CA . MET A 1 87 ? 6.039 3.039 -2.918 1.00 91.19 87 MET A CA 1
ATOM 688 C C . MET A 1 87 ? 4.657 2.522 -3.332 1.00 91.19 87 MET A C 1
ATOM 690 O O . MET A 1 87 ? 4.542 1.710 -4.245 1.00 91.19 87 MET A O 1
ATOM 694 N N . PHE A 1 88 ? 3.591 3.026 -2.706 1.00 91.12 88 PHE A N 1
ATOM 695 C CA . PHE A 1 88 ? 2.222 2.624 -3.023 1.00 91.12 88 PHE A CA 1
ATOM 696 C C . PHE A 1 88 ? 1.842 3.052 -4.437 1.00 91.12 88 PHE A C 1
ATOM 698 O O . PHE A 1 88 ? 1.273 2.258 -5.177 1.00 91.12 88 PHE A O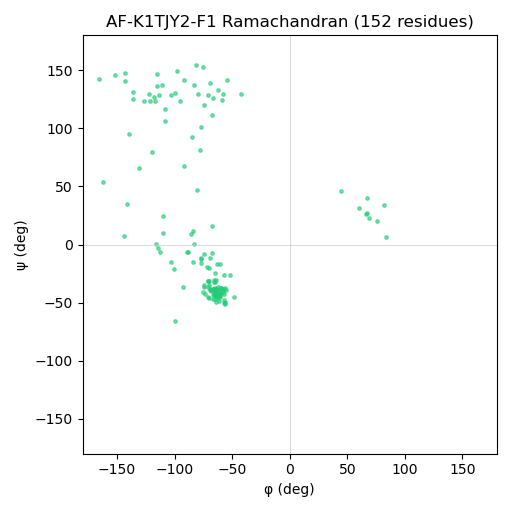 1
ATOM 705 N N . SER A 1 89 ? 2.216 4.268 -4.838 1.00 90.31 89 SER A N 1
ATOM 706 C CA . SER A 1 89 ? 1.992 4.763 -6.201 1.00 90.31 89 SER A CA 1
ATOM 707 C C . SER A 1 89 ? 2.723 3.900 -7.232 1.00 90.31 89 SER A C 1
ATOM 709 O O . SER A 1 89 ? 2.129 3.516 -8.235 1.00 90.31 89 SER A O 1
ATOM 711 N N . LYS A 1 90 ? 3.972 3.509 -6.947 1.00 91.31 90 LYS A N 1
ATOM 712 C CA . LYS A 1 90 ? 4.732 2.583 -7.798 1.00 91.31 90 LYS A CA 1
ATOM 713 C C . LYS A 1 90 ? 4.083 1.204 -7.878 1.00 91.31 90 LYS A C 1
ATOM 715 O O . LYS A 1 90 ? 3.963 0.669 -8.970 1.00 91.31 90 LYS A O 1
ATOM 720 N N . CYS A 1 91 ? 3.616 0.649 -6.758 1.00 91.94 91 CYS A N 1
ATOM 721 C CA . CYS A 1 91 ? 2.911 -0.635 -6.757 1.00 91.94 91 CYS A CA 1
ATOM 722 C C . CYS A 1 91 ? 1.638 -0.572 -7.607 1.00 91.94 91 CYS A C 1
ATOM 724 O O . CYS A 1 91 ? 1.418 -1.454 -8.423 1.00 91.94 91 CYS A O 1
ATOM 726 N N . ARG A 1 92 ? 0.848 0.504 -7.494 1.00 91.12 92 ARG A N 1
ATOM 727 C CA . ARG A 1 92 ? -0.355 0.703 -8.317 1.00 91.12 92 ARG A CA 1
ATOM 728 C C . ARG A 1 92 ? -0.042 0.788 -9.807 1.00 91.12 92 ARG A C 1
ATOM 730 O O . ARG A 1 92 ? -0.717 0.143 -10.597 1.00 91.12 92 ARG A O 1
ATOM 737 N N . TYR A 1 93 ? 1.007 1.517 -10.173 1.00 91.19 93 TYR A N 1
ATOM 738 C CA . TYR A 1 93 ? 1.475 1.567 -11.556 1.00 91.19 93 TYR A CA 1
ATOM 739 C C . TYR A 1 93 ? 1.910 0.180 -12.066 1.00 91.19 93 TYR A C 1
ATOM 741 O O . TYR A 1 93 ? 1.533 -0.238 -13.159 1.00 91.19 93 TYR A O 1
ATOM 749 N N . MET A 1 94 ? 2.644 -0.583 -11.248 1.00 91.50 94 MET A N 1
ATOM 750 C CA . MET A 1 94 ? 3.032 -1.956 -11.590 1.00 91.50 94 MET A CA 1
ATOM 751 C C . MET A 1 94 ? 1.827 -2.898 -11.696 1.00 91.50 94 MET A C 1
ATOM 753 O O . MET A 1 94 ? 1.813 -3.759 -12.577 1.00 91.50 94 MET A O 1
ATOM 757 N N . ASP A 1 95 ? 0.820 -2.754 -10.834 1.00 90.12 95 ASP A N 1
ATOM 758 C CA . ASP A 1 95 ? -0.415 -3.538 -10.893 1.00 90.12 95 ASP A CA 1
ATOM 759 C C . ASP A 1 95 ? -1.135 -3.314 -12.226 1.00 90.12 95 ASP A C 1
ATOM 761 O O . ASP A 1 95 ? -1.529 -4.287 -12.867 1.00 90.12 95 ASP A O 1
ATOM 765 N N . GLU A 1 96 ? -1.243 -2.057 -12.669 1.00 88.38 96 GLU A N 1
ATOM 766 C CA . GLU A 1 96 ? -1.865 -1.678 -13.944 1.00 88.38 96 GLU A CA 1
ATOM 767 C C . GLU A 1 96 ? -1.115 -2.262 -15.150 1.00 88.38 96 GLU A C 1
ATOM 769 O O . GLU A 1 96 ? -1.743 -2.741 -16.095 1.00 88.38 96 GLU A O 1
ATOM 774 N N . LEU A 1 97 ? 0.220 -2.291 -15.104 1.00 89.44 97 LEU A N 1
ATOM 775 C CA . LEU A 1 97 ? 1.047 -2.858 -16.174 1.00 89.44 97 LEU A CA 1
ATOM 776 C C . LEU A 1 97 ? 1.033 -4.391 -16.219 1.00 89.44 97 LEU A C 1
ATOM 778 O O . LEU A 1 97 ? 1.110 -4.984 -17.294 1.00 89.44 97 LEU A O 1
ATOM 782 N N . THR A 1 98 ? 0.992 -5.046 -15.058 1.00 87.75 98 THR A N 1
ATOM 783 C CA . THR A 1 98 ? 1.287 -6.487 -14.934 1.00 87.75 98 THR A CA 1
ATOM 784 C C . THR A 1 98 ? 0.094 -7.337 -14.504 1.00 87.75 98 THR A C 1
ATOM 786 O O . THR A 1 98 ? 0.215 -8.561 -14.404 1.00 87.75 98 THR A O 1
ATOM 789 N N . GLY A 1 99 ? -1.050 -6.712 -14.220 1.00 86.50 99 GLY A N 1
ATOM 790 C CA . GLY A 1 99 ? -2.223 -7.376 -13.655 1.00 86.50 99 GLY A CA 1
ATOM 791 C C . GLY A 1 99 ? -1.990 -7.875 -12.227 1.00 86.50 99 GLY A C 1
ATOM 792 O O . GLY A 1 99 ? -2.378 -8.997 -11.899 1.00 86.50 99 GLY A O 1
ATOM 793 N N . GLY A 1 100 ? -1.294 -7.086 -11.402 1.00 84.75 100 GLY A N 1
ATOM 794 C CA . GLY A 1 100 ? -1.042 -7.397 -9.987 1.00 84.75 100 GLY A CA 1
ATOM 795 C C . GLY A 1 100 ? 0.023 -8.468 -9.724 1.00 84.75 100 GLY A C 1
ATOM 796 O O . GLY A 1 100 ? 0.026 -9.098 -8.668 1.00 84.75 100 GLY A O 1
ATOM 797 N N . ARG A 1 101 ? 0.910 -8.738 -10.691 1.00 86.75 101 ARG A N 1
ATOM 798 C CA . ARG A 1 101 ? 1.953 -9.788 -10.595 1.00 86.75 101 ARG A CA 1
ATOM 799 C C . ARG A 1 101 ? 3.380 -9.243 -10.632 1.00 86.75 101 ARG A C 1
ATOM 801 O O . ARG A 1 101 ? 4.336 -10.015 -10.604 1.00 86.75 101 ARG A O 1
ATOM 808 N N . GLY A 1 102 ? 3.520 -7.926 -10.730 1.00 88.38 102 GLY A N 1
ATOM 809 C CA . GLY A 1 102 ? 4.788 -7.234 -10.923 1.00 88.38 102 GLY A CA 1
ATOM 810 C C . GLY A 1 102 ? 5.525 -6.880 -9.640 1.00 88.38 102 GLY A C 1
ATOM 811 O O . GLY A 1 102 ? 6.642 -6.391 -9.734 1.00 88.38 102 GLY A O 1
ATOM 812 N N . VAL A 1 103 ? 4.947 -7.095 -8.455 1.00 93.00 103 VAL A N 1
ATOM 813 C CA . VAL A 1 103 ? 5.543 -6.662 -7.180 1.00 93.00 103 VAL A CA 1
ATOM 814 C C . VAL A 1 103 ? 5.751 -7.848 -6.246 1.00 93.00 103 VAL A C 1
ATOM 816 O O . VAL A 1 103 ? 4.832 -8.624 -5.992 1.00 93.00 103 VAL A O 1
ATOM 819 N N . VAL A 1 104 ? 6.963 -7.968 -5.704 1.00 92.69 104 VAL A N 1
ATOM 820 C CA . VAL A 1 104 ? 7.332 -8.977 -4.707 1.00 92.69 104 VAL A CA 1
ATOM 821 C C . VAL A 1 104 ? 7.954 -8.282 -3.505 1.00 92.69 104 VAL A C 1
ATOM 823 O O . VAL A 1 104 ? 8.940 -7.561 -3.639 1.00 92.69 104 VAL A O 1
ATOM 826 N N . PHE A 1 105 ? 7.381 -8.508 -2.327 1.00 93.75 105 PHE A N 1
ATOM 827 C CA . PHE A 1 105 ? 7.899 -7.998 -1.060 1.00 93.75 105 PHE A CA 1
ATOM 828 C C . PHE A 1 105 ? 8.674 -9.098 -0.335 1.00 93.75 105 PHE A C 1
ATOM 830 O O . PHE A 1 105 ? 8.172 -10.209 -0.166 1.00 93.75 105 PHE A O 1
ATOM 837 N N . ALA A 1 106 ? 9.880 -8.770 0.113 1.00 92.06 106 ALA A N 1
ATOM 838 C CA . ALA A 1 106 ? 10.686 -9.567 1.021 1.00 92.06 106 ALA A CA 1
ATOM 839 C C . ALA A 1 106 ? 10.865 -8.783 2.329 1.00 92.06 106 ALA A C 1
ATOM 841 O O . ALA A 1 106 ? 11.026 -7.562 2.326 1.00 92.06 106 ALA A O 1
ATOM 842 N N . THR A 1 107 ? 10.721 -9.463 3.463 1.00 89.25 107 THR A N 1
ATOM 843 C CA . THR A 1 107 ? 10.990 -8.904 4.795 1.00 89.25 107 THR A CA 1
ATOM 844 C C . THR A 1 107 ? 11.070 -10.038 5.811 1.00 89.25 107 THR A C 1
ATOM 846 O O . THR A 1 107 ? 10.304 -11.003 5.737 1.00 89.25 107 THR A O 1
ATOM 849 N N . GLY A 1 108 ? 11.982 -9.916 6.777 1.00 86.25 108 GLY A N 1
ATOM 850 C CA . GLY A 1 108 ? 12.040 -10.806 7.938 1.00 86.25 108 GLY A CA 1
ATOM 851 C C . GLY A 1 108 ? 10.975 -10.498 8.997 1.00 86.25 108 GLY A C 1
ATOM 852 O O . GLY A 1 108 ? 10.754 -11.307 9.896 1.00 86.25 108 GLY A O 1
ATOM 853 N N . THR A 1 109 ? 10.299 -9.346 8.902 1.00 84.75 109 THR A N 1
ATOM 854 C CA . THR A 1 109 ? 9.319 -8.870 9.891 1.00 84.75 109 THR A CA 1
ATOM 855 C C . THR A 1 109 ? 8.009 -8.427 9.218 1.00 84.75 109 THR A C 1
ATOM 857 O O . THR A 1 109 ? 7.631 -7.251 9.254 1.00 84.75 109 THR A O 1
ATOM 860 N N . PRO A 1 110 ? 7.257 -9.359 8.597 1.00 71.19 110 PRO A N 1
ATOM 861 C CA . PRO A 1 110 ? 6.089 -9.009 7.786 1.00 71.19 110 PRO A CA 1
ATOM 862 C C . PRO A 1 110 ? 5.043 -8.218 8.575 1.00 71.19 110 PRO A C 1
ATOM 864 O O . PRO A 1 110 ? 4.486 -7.254 8.066 1.00 71.19 110 PRO A O 1
ATOM 867 N N . VAL A 1 111 ? 4.823 -8.547 9.846 1.00 77.94 111 VAL A N 1
ATOM 868 C CA . VAL A 1 111 ? 3.919 -7.809 10.732 1.00 77.94 111 VAL A CA 1
ATOM 869 C C . VAL A 1 111 ? 4.617 -7.648 12.063 1.00 77.94 111 VAL A C 1
ATOM 871 O O . VAL A 1 111 ? 5.070 -8.635 12.637 1.00 77.94 111 VAL A O 1
ATOM 874 N N . SER A 1 112 ? 4.736 -6.410 12.526 1.00 68.62 112 SER A N 1
ATOM 875 C CA . SER A 1 112 ? 5.453 -6.101 13.754 1.00 68.62 112 SER A CA 1
ATOM 876 C C . SER A 1 112 ? 4.463 -5.926 14.895 1.00 68.62 112 SER A C 1
ATOM 878 O O . SER A 1 112 ? 4.449 -6.751 15.797 1.00 68.62 112 SER A O 1
ATOM 880 N N . ASN A 1 113 ? 3.613 -4.892 14.858 1.00 68.75 113 ASN A N 1
ATOM 881 C CA . ASN A 1 113 ? 2.883 -4.480 16.065 1.00 68.75 113 ASN A CA 1
ATOM 882 C C . ASN A 1 113 ? 1.456 -3.979 15.818 1.00 68.75 113 ASN A C 1
ATOM 884 O O . ASN A 1 113 ? 0.829 -3.448 16.736 1.00 68.75 113 ASN A O 1
ATOM 888 N N . SER A 1 114 ? 0.924 -4.089 14.596 1.00 77.50 114 SER A N 1
ATOM 889 C CA . SER A 1 114 ? -0.400 -3.534 14.329 1.00 77.50 114 SER A CA 1
ATOM 890 C C . SER A 1 114 ? -1.200 -4.214 13.229 1.00 77.50 114 SER A C 1
ATOM 892 O O . SER A 1 114 ? -0.705 -4.632 12.184 1.00 77.50 114 SER A O 1
ATOM 894 N N . MET A 1 115 ? -2.511 -4.234 13.452 1.00 82.62 115 MET A N 1
ATOM 895 C CA . MET A 1 115 ? -3.499 -4.667 12.472 1.00 82.62 115 MET A CA 1
ATOM 896 C C . MET A 1 115 ? -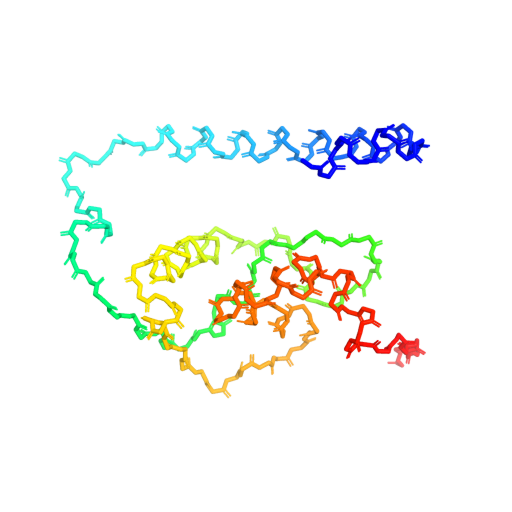3.544 -3.742 11.237 1.00 82.62 115 MET A C 1
ATOM 898 O O . MET A 1 115 ? -3.920 -4.170 10.146 1.00 82.62 115 MET A O 1
ATOM 902 N N . THR A 1 116 ? -3.123 -2.481 11.368 1.00 83.56 116 THR A N 1
ATOM 903 C CA . THR A 1 116 ? -3.018 -1.543 10.240 1.00 83.56 116 THR A CA 1
ATOM 904 C C . THR A 1 116 ? -1.880 -1.902 9.283 1.00 83.56 116 THR A C 1
ATOM 906 O O . THR A 1 116 ? -2.028 -1.687 8.077 1.00 83.56 116 THR A O 1
ATOM 909 N N . GLU A 1 117 ? -0.780 -2.489 9.768 1.00 86.50 117 GLU A N 1
ATOM 910 C CA . GLU A 1 117 ? 0.309 -2.999 8.921 1.00 86.50 117 GLU A CA 1
ATOM 911 C C . GLU A 1 117 ? -0.176 -4.139 8.018 1.00 86.50 117 GLU A C 1
ATOM 913 O O . GLU A 1 117 ? 0.083 -4.118 6.815 1.00 86.50 117 GLU A O 1
ATOM 918 N N . LEU A 1 118 ? -0.953 -5.081 8.568 1.00 88.50 118 LEU A N 1
ATOM 919 C CA . LEU A 1 118 ? -1.558 -6.185 7.810 1.00 88.50 118 LEU A CA 1
ATOM 920 C C . LEU A 1 118 ? -2.406 -5.678 6.644 1.00 88.50 118 LEU A C 1
ATOM 922 O O . LEU A 1 118 ? -2.252 -6.118 5.502 1.00 88.50 118 LEU A O 1
ATOM 926 N N . TYR A 1 119 ? -3.286 -4.719 6.929 1.00 89.31 119 TYR A N 1
ATOM 927 C CA . TYR A 1 119 ? -4.113 -4.110 5.898 1.00 89.31 119 TYR A CA 1
ATOM 928 C C . TYR A 1 119 ? -3.280 -3.336 4.872 1.00 89.31 119 TYR A C 1
ATOM 930 O O . TYR A 1 119 ? -3.571 -3.362 3.678 1.00 89.31 119 TYR A O 1
ATOM 938 N N . THR A 1 120 ? -2.223 -2.661 5.319 1.00 89.56 120 THR A N 1
ATOM 939 C CA . THR A 1 120 ? -1.324 -1.913 4.438 1.00 89.56 120 THR A CA 1
ATOM 940 C C . THR A 1 120 ? -0.597 -2.837 3.461 1.00 89.56 120 THR A C 1
ATOM 942 O O . THR A 1 120 ? -0.551 -2.537 2.272 1.00 89.56 120 THR A O 1
ATOM 945 N N . ILE A 1 121 ? -0.112 -3.994 3.914 1.00 90.31 121 ILE A N 1
ATOM 946 C CA . ILE A 1 121 ? 0.515 -4.998 3.041 1.00 90.31 121 ILE A CA 1
ATOM 947 C C . ILE A 1 121 ? -0.490 -5.557 2.032 1.00 90.31 121 ILE A C 1
ATOM 949 O O . ILE A 1 121 ? -0.191 -5.620 0.841 1.00 90.31 121 ILE A O 1
ATOM 953 N N . GLN A 1 122 ? -1.711 -5.882 2.468 1.00 90.38 122 GLN A N 1
ATOM 954 C CA . GLN A 1 122 ? -2.781 -6.289 1.549 1.00 90.38 122 GLN A CA 1
ATOM 955 C C . GLN A 1 122 ? -3.098 -5.202 0.518 1.00 90.38 122 GLN A C 1
ATOM 957 O O . GLN A 1 122 ? -3.313 -5.502 -0.652 1.00 90.38 122 GLN A O 1
ATOM 962 N N . ARG A 1 123 ? -3.072 -3.927 0.914 1.00 90.69 123 ARG A N 1
ATOM 963 C CA . ARG A 1 123 ? -3.224 -2.813 -0.024 1.00 90.69 123 ARG A CA 1
ATOM 964 C C . ARG A 1 123 ? -2.088 -2.712 -1.032 1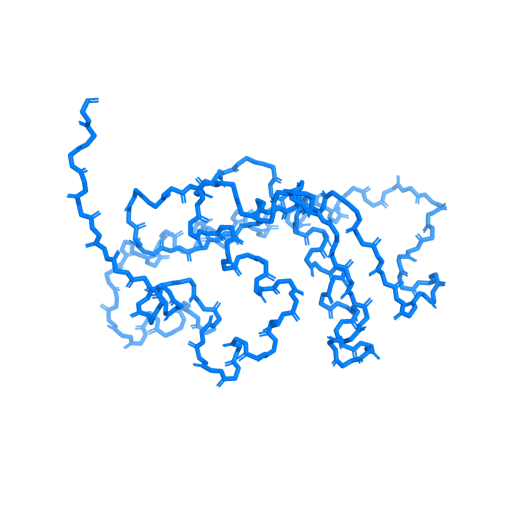.00 90.69 123 ARG A C 1
ATOM 966 O O . ARG A 1 123 ? -2.364 -2.237 -2.123 1.00 90.69 123 ARG A O 1
ATOM 973 N N . TYR A 1 124 ? -0.860 -3.089 -0.686 1.00 91.25 124 TYR A N 1
ATOM 974 C CA . TYR A 1 124 ? 0.254 -3.089 -1.636 1.00 91.25 124 TYR A CA 1
ATOM 975 C C . TYR A 1 124 ? 0.156 -4.226 -2.649 1.00 91.25 124 TYR A C 1
ATOM 977 O O . TYR A 1 124 ? 0.413 -3.999 -3.822 1.00 91.25 124 TYR A O 1
ATOM 985 N N . LEU A 1 125 ? -0.200 -5.430 -2.197 1.00 91.31 125 LEU A N 1
ATOM 986 C CA . LEU A 1 125 ? -0.086 -6.647 -3.010 1.00 91.31 125 LEU A CA 1
ATOM 987 C C . LEU A 1 125 ? -1.408 -7.103 -3.644 1.00 91.31 125 LEU A C 1
ATOM 989 O O . LEU A 1 125 ? -1.407 -7.904 -4.571 1.00 91.31 125 LEU A O 1
ATOM 993 N N . GLN A 1 126 ? -2.548 -6.680 -3.097 1.00 91.06 126 GLN A N 1
ATOM 994 C CA . GLN A 1 126 ? -3.876 -7.204 -3.441 1.00 91.06 126 GLN A CA 1
ATOM 995 C C . GLN A 1 126 ? -4.929 -6.093 -3.487 1.00 91.06 126 GLN A C 1
ATOM 997 O O . GLN A 1 126 ? -6.090 -6.291 -3.117 1.00 91.06 126 GLN A O 1
ATOM 1002 N N . HIS A 1 127 ? -4.531 -4.901 -3.928 1.00 91.50 127 HIS A N 1
ATOM 1003 C CA . HIS A 1 127 ? -5.404 -3.734 -3.910 1.00 91.50 127 HIS A CA 1
ATOM 1004 C C . HIS A 1 127 ? -6.713 -3.956 -4.675 1.00 91.50 127 HIS A C 1
ATOM 1006 O O . HIS A 1 127 ? -7.785 -3.703 -4.128 1.00 91.50 127 HIS A O 1
ATOM 1012 N N . ASP A 1 128 ? -6.642 -4.449 -5.912 1.00 89.81 128 ASP A N 1
ATOM 1013 C CA . ASP A 1 128 ? -7.829 -4.618 -6.758 1.00 89.81 128 ASP A CA 1
ATOM 1014 C C . ASP A 1 128 ? -8.799 -5.625 -6.136 1.00 89.81 128 ASP A C 1
ATOM 1016 O O . ASP A 1 128 ? -10.005 -5.384 -6.073 1.00 89.81 128 ASP A O 1
ATOM 1020 N N . ARG A 1 129 ? -8.264 -6.688 -5.524 1.00 89.88 129 ARG A N 1
ATOM 1021 C CA . ARG A 1 129 ? -9.068 -7.675 -4.805 1.00 89.88 129 ARG A CA 1
ATOM 1022 C C . ARG A 1 129 ? -9.781 -7.076 -3.592 1.00 89.88 129 ARG A C 1
ATOM 1024 O O . ARG A 1 129 ? -10.947 -7.389 -3.347 1.00 89.88 129 ARG A O 1
ATOM 1031 N N . LEU A 1 130 ? -9.114 -6.199 -2.838 1.00 90.56 130 LEU A N 1
ATOM 1032 C CA . LEU A 1 130 ? -9.754 -5.468 -1.742 1.00 90.56 130 LEU A CA 1
ATOM 1033 C C . LEU A 1 130 ? -10.897 -4.583 -2.251 1.00 90.56 130 LEU A C 1
ATOM 1035 O O . LEU A 1 130 ? -11.942 -4.525 -1.601 1.00 90.56 130 LEU A O 1
ATOM 1039 N N . GLN A 1 131 ? -10.725 -3.920 -3.399 1.00 89.31 131 GLN A N 1
ATOM 1040 C CA . GLN A 1 131 ? -11.778 -3.093 -3.994 1.00 89.31 131 GLN A CA 1
ATOM 1041 C C . GLN A 1 131 ? -12.981 -3.936 -4.426 1.00 89.31 131 GLN A C 1
ATOM 1043 O O . GLN A 1 131 ? -14.108 -3.612 -4.052 1.00 89.31 131 GLN A O 1
ATOM 1048 N N . GLU A 1 132 ? -12.753 -5.054 -5.120 1.00 90.38 132 GLU A N 1
ATOM 1049 C CA . GLU A 1 132 ? -13.808 -5.993 -5.536 1.00 90.38 132 GLU A CA 1
ATOM 1050 C C . GLU A 1 132 ? -14.642 -6.507 -4.358 1.00 90.38 132 GLU A C 1
ATOM 1052 O O . GLU A 1 132 ? -15.853 -6.691 -4.461 1.00 90.38 132 GLU A O 1
ATOM 1057 N N . MET A 1 133 ? -13.997 -6.738 -3.215 1.00 89.06 133 MET A N 1
ATOM 1058 C CA . MET A 1 133 ? -14.654 -7.246 -2.011 1.00 89.06 133 MET A CA 1
ATOM 1059 C C . MET A 1 133 ? -15.341 -6.155 -1.172 1.00 89.06 133 MET A C 1
ATOM 1061 O O . MET A 1 133 ? -15.893 -6.468 -0.107 1.00 89.06 133 MET A O 1
ATOM 1065 N N . GLY A 1 134 ? -15.291 -4.889 -1.607 1.00 86.12 134 GLY A N 1
ATOM 1066 C CA . GLY A 1 134 ? -15.804 -3.739 -0.858 1.00 86.12 134 GLY A CA 1
ATOM 1067 C C . GLY A 1 134 ? -14.988 -3.416 0.400 1.00 86.12 134 GLY A C 1
ATOM 1068 O O . GLY A 1 134 ? -15.501 -2.815 1.339 1.00 86.12 134 GLY A O 1
ATOM 1069 N N . MET A 1 135 ? -13.722 -3.839 0.442 1.00 88.44 135 MET A N 1
ATOM 1070 C CA . MET A 1 135 ? -12.805 -3.707 1.581 1.00 88.44 135 MET A CA 1
ATOM 1071 C C . MET A 1 135 ? -11.679 -2.702 1.312 1.00 88.44 135 MET A C 1
ATOM 1073 O O . MET A 1 135 ? -10.629 -2.765 1.940 1.00 88.44 135 MET A O 1
ATOM 1077 N N . GLY A 1 136 ? -11.896 -1.744 0.407 1.00 84.75 136 GLY A N 1
ATOM 1078 C CA . GLY A 1 136 ? -10.960 -0.640 0.152 1.00 84.75 136 GLY A CA 1
ATOM 1079 C C . GLY A 1 136 ? -10.820 0.349 1.322 1.00 84.75 136 GLY A C 1
ATOM 1080 O O . GLY A 1 136 ? -9.958 1.234 1.302 1.00 84.75 136 GLY A O 1
ATOM 1081 N N . HIS A 1 137 ? -11.646 0.200 2.361 1.00 84.88 137 HIS A N 1
ATOM 1082 C CA . HIS A 1 137 ? -11.565 0.953 3.607 1.00 84.88 137 HIS A CA 1
ATOM 1083 C C . HIS A 1 137 ? -11.136 0.053 4.762 1.00 84.88 137 HIS A C 1
ATOM 1085 O O . HIS A 1 137 ? -11.671 -1.042 4.935 1.00 84.88 137 HIS A O 1
ATOM 1091 N N . PHE A 1 138 ? -10.235 0.570 5.601 1.00 85.75 138 PHE A N 1
ATOM 1092 C CA . PHE A 1 138 ? -9.740 -0.160 6.766 1.00 85.75 138 PHE A CA 1
ATOM 1093 C C . PHE A 1 138 ? -10.869 -0.587 7.699 1.00 85.75 138 PHE A C 1
ATOM 1095 O O . PHE A 1 138 ? -10.885 -1.731 8.116 1.00 85.75 138 PHE A O 1
ATOM 1102 N N . ASP A 1 139 ? -11.845 0.285 7.964 1.00 84.00 139 ASP A N 1
ATOM 1103 C CA . ASP A 1 139 ? -12.966 -0.033 8.857 1.00 84.00 139 ASP A CA 1
ATOM 1104 C C . ASP A 1 139 ? -13.780 -1.246 8.362 1.00 84.00 139 ASP A C 1
ATOM 1106 O O . ASP A 1 139 ? -14.211 -2.068 9.165 1.00 84.00 139 ASP A O 1
ATOM 1110 N N . CYS A 1 140 ? -13.958 -1.381 7.041 1.00 86.06 140 CYS A N 1
ATOM 1111 C CA . CYS A 1 140 ? -14.663 -2.507 6.415 1.00 86.06 140 CYS A CA 1
ATOM 1112 C C . CYS A 1 140 ? -13.832 -3.793 6.420 1.00 86.06 140 CYS A C 1
ATOM 1114 O O . CYS A 1 140 ? -14.375 -4.889 6.526 1.00 86.06 140 CYS A O 1
ATOM 1116 N N . TRP A 1 141 ? -12.516 -3.664 6.271 1.00 89.81 141 TRP A N 1
ATOM 1117 C CA . TRP A 1 141 ? -11.602 -4.795 6.374 1.00 89.81 141 TRP A CA 1
ATOM 1118 C C . TRP A 1 141 ? -11.503 -5.285 7.826 1.00 89.81 141 TRP A C 1
ATOM 1120 O O . TRP A 1 141 ? -11.653 -6.474 8.101 1.00 89.81 141 TRP A O 1
ATOM 1130 N N . ALA A 1 142 ? -11.349 -4.359 8.771 1.00 87.31 142 ALA A N 1
ATOM 1131 C CA . ALA A 1 142 ? -11.238 -4.645 10.191 1.00 87.31 142 ALA A CA 1
ATOM 1132 C C . ALA A 1 142 ? -12.524 -5.234 10.776 1.00 87.31 142 ALA A C 1
ATOM 1134 O O . ALA A 1 142 ? -12.436 -6.087 11.646 1.00 87.31 142 ALA A O 1
ATOM 1135 N N . SER A 1 143 ? -13.706 -4.863 10.277 1.00 85.12 143 SER A N 1
ATOM 1136 C CA . SER A 1 143 ? -14.960 -5.490 10.717 1.00 85.12 143 SER A CA 1
ATOM 1137 C C . SER A 1 143 ? -15.130 -6.939 10.253 1.00 85.12 143 SER A C 1
ATOM 1139 O O . SER A 1 143 ? -15.937 -7.662 10.831 1.00 85.12 143 SER A O 1
ATOM 1141 N N . ARG A 1 144 ? -14.409 -7.369 9.208 1.00 84.50 144 ARG A N 1
ATOM 1142 C CA . ARG A 1 144 ? -14.426 -8.762 8.733 1.00 84.50 144 ARG A CA 1
ATOM 1143 C C . ARG A 1 144 ? -13.332 -9.623 9.347 1.00 84.50 144 ARG A C 1
ATOM 1145 O O . ARG A 1 144 ? -13.563 -10.807 9.558 1.00 84.50 144 ARG A O 1
ATOM 1152 N N . PHE A 1 145 ? -12.150 -9.052 9.560 1.00 83.81 145 PHE A N 1
ATOM 1153 C CA . PHE A 1 145 ? -10.958 -9.805 9.963 1.00 83.81 145 PHE A CA 1
ATOM 1154 C C . PHE A 1 145 ? -1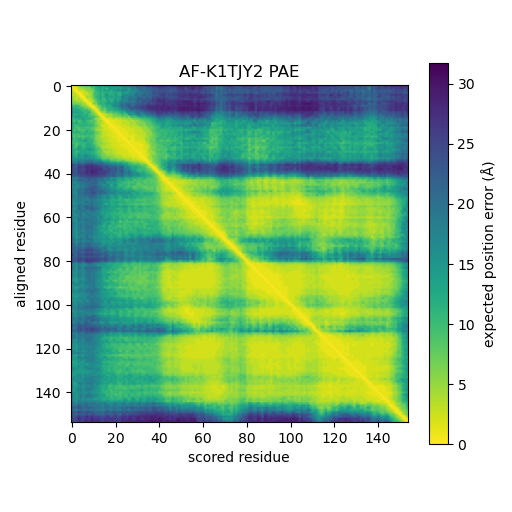0.469 -9.491 11.377 1.00 83.81 145 PHE A C 1
ATOM 1156 O O . PHE A 1 145 ? -9.530 -10.128 11.843 1.00 83.81 145 PHE A O 1
ATOM 1163 N N . GLY A 1 146 ? -11.062 -8.506 12.048 1.00 79.12 146 GLY A N 1
ATOM 1164 C CA . GLY A 1 146 ? -10.718 -8.127 13.410 1.00 79.12 146 GLY A CA 1
ATOM 1165 C C . GLY A 1 146 ? -11.851 -8.370 14.382 1.00 79.12 146 GLY A C 1
ATOM 1166 O O . GLY A 1 146 ? -13.022 -8.163 14.074 1.00 79.12 146 GLY A O 1
ATOM 1167 N N . GLU A 1 147 ? -11.458 -8.713 15.600 1.00 71.12 147 GLU A N 1
ATOM 1168 C CA . GLU A 1 147 ? -12.312 -8.656 16.774 1.00 71.12 147 GLU A CA 1
ATOM 1169 C C . GLU A 1 147 ? -11.755 -7.589 17.714 1.00 71.12 147 GLU A C 1
ATOM 1171 O O . GLU A 1 147 ? -10.562 -7.561 18.026 1.00 71.12 147 GLU A O 1
ATOM 1176 N N . THR A 1 148 ? -12.610 -6.669 18.156 1.00 65.44 148 THR A N 1
ATOM 1177 C CA . THR A 1 148 ? -12.212 -5.651 19.128 1.00 65.44 148 THR A CA 1
ATOM 1178 C C . THR A 1 148 ? -12.153 -6.281 20.514 1.00 65.44 148 THR A C 1
ATOM 1180 O O . THR A 1 148 ? -13.187 -6.447 21.158 1.00 65.44 148 THR A O 1
ATOM 1183 N N . THR A 1 149 ? -10.950 -6.607 20.980 1.00 63.66 149 THR A N 1
ATOM 1184 C CA . THR A 1 149 ? -10.704 -6.949 22.385 1.00 63.66 149 THR A CA 1
ATOM 1185 C C . THR A 1 149 ? -10.225 -5.708 23.126 1.00 63.66 149 THR A C 1
ATOM 1187 O O . THR A 1 149 ? -9.235 -5.084 22.748 1.00 63.66 149 THR A O 1
ATOM 1190 N N . THR A 1 150 ? -10.933 -5.344 24.193 1.00 58.00 150 THR A N 1
ATOM 1191 C CA . THR A 1 150 ? -10.463 -4.340 25.149 1.00 58.00 150 THR A CA 1
ATOM 1192 C C . THR A 1 150 ? -9.576 -5.054 26.160 1.00 58.00 150 THR A C 1
ATOM 1194 O O . THR A 1 150 ? -10.073 -5.608 27.138 1.00 58.00 150 THR A O 1
ATOM 1197 N N . ALA A 1 151 ? -8.269 -5.087 25.915 1.00 56.56 151 ALA A N 1
ATOM 1198 C CA . ALA A 1 151 ? -7.318 -5.505 26.936 1.00 56.56 151 ALA A CA 1
ATOM 1199 C C . ALA A 1 151 ? -7.077 -4.324 27.890 1.00 56.56 151 ALA A C 1
ATOM 1201 O O . ALA A 1 151 ? -6.827 -3.205 27.440 1.00 56.56 151 ALA A O 1
ATOM 1202 N N . LEU A 1 152 ? -7.184 -4.552 29.203 1.00 49.56 152 LEU A N 1
ATOM 1203 C CA . LEU A 1 152 ? -6.582 -3.638 30.171 1.00 49.56 152 LEU A CA 1
ATOM 1204 C C . LEU A 1 152 ? -5.065 -3.768 29.996 1.00 49.56 152 LEU A C 1
ATOM 1206 O O . LEU A 1 152 ? -4.510 -4.826 30.285 1.00 49.56 152 LEU A O 1
ATOM 1210 N N . GLU A 1 153 ? -4.420 -2.720 29.491 1.00 48.84 153 GLU A N 1
ATOM 1211 C CA . GLU A 1 153 ? -2.965 -2.570 29.592 1.00 48.84 153 GLU A CA 1
ATOM 1212 C C . GLU A 1 153 ? -2.610 -2.581 31.094 1.00 48.84 153 GLU A C 1
ATOM 1214 O O . GLU A 1 153 ? -3.213 -1.828 31.867 1.00 48.84 153 GLU A O 1
ATOM 1219 N N . LEU A 1 154 ? -1.724 -3.493 31.507 1.00 36.94 154 LEU A N 1
ATOM 1220 C CA . LEU A 1 154 ? -1.330 -3.744 32.902 1.00 36.94 154 LEU A CA 1
ATOM 1221 C C . LEU A 1 154 ? -0.081 -2.933 33.262 1.00 36.94 154 LEU A C 1
ATOM 1223 O O . LEU A 1 154 ? 0.852 -2.909 32.428 1.00 36.94 154 LEU A O 1
#

Sequence (154 aa):
MVIQDTKLAGGNSFTIKSLERTKKGLEARLKKLQASDRKDDVIYFEQLGVDRMFVDESDNYKNLFLYTKMRNVAGLSTTDAQKSSDMFSKCRYMDELTGGRGVVFATGTPVSNSMTELYTIQRYLQHDRLQEMGMGHFDCWASRFGETTTALEL

pLDDT: mean 76.54, std 14.23, range [36.94, 93.75]

Radius of gyration: 17.71 Å; Cα contacts (8 Å, |Δi|>4): 129; chains: 1; bounding box: 45×34×52 Å

Organism: NCBI:txid408170

Nearest PDB structures (foldseek):
  6e3y-assembly1_A  TM=2.704E-01  e=2.650E+00  Homo sapiens
  8ia2-assembly1_B  TM=2.502E-01  e=5.963E+00  Homo sapiens
  6p9x-assembly1_A  TM=1.945E-01  e=5.602E+00  Homo sapiens

Mean predicted aligned error: 11.06 Å

InterPro domains:
  IPR027417 P-loop containing nucleoside triphosphate hydrolase [SSF52540] (44-138)
  IPR052933 DNA Protection and Modification [PTHR41313] (13-152)
  IPR060542 Probable helicase domain [PF28555] (14-153)

Secondary structure (DSSP, 8-state):
-HHHHHHHTT--HHHHHHHHHHHHHHHHHHHHHHTT---TT---GGGGT---EEETTGGGG-------S-SS-TT---S-HHHHHHHHHHHHHHHHHHTS-SEEE--S-S-SS-HHHHHHHHHHHSHHHHHHTT--SHHHHHHHH---------

Solvent-accessible surface area (backbone atoms only — not comparable to full-atom values): 9476 Å² total; per-residue (Å²): 105,74,71,59,55,40,62,74,67,71,52,60,70,67,61,54,53,52,51,52,51,52,49,53,51,51,52,52,50,51,52,54,59,65,69,61,78,78,66,98,81,69,88,51,79,80,76,68,70,74,71,68,46,79,38,70,60,41,55,81,45,41,55,48,83,78,74,64,89,73,78,91,60,55,67,76,71,92,73,70,35,64,67,16,47,51,51,45,52,51,39,52,54,35,25,74,75,49,75,56,68,18,70,44,79,38,52,97,52,81,65,84,81,30,72,48,32,53,54,41,51,43,51,58,66,39,40,69,60,30,47,76,71,66,34,74,42,56,60,55,39,41,68,74,78,48,79,92,74,87,73,80,86,127

Foldseek 3Di:
DVLVVCVVVVHDPVVNVVVVVVVVVVVVVVVVVVVVPPDPDDDDPVNVVQLADEAEQCVVLLLADADDPDPPFPNPDPPDNPVNVVLLVVLVVNCVRHVLPRYHYHHPPQDDIGPSSVVSVCCSRPVVVCVVVVNNHPHSVCVVVHDDDDDDPD